Protein AF-A0A5B0NUV5-F1 (afdb_monomer)

Mean predicted aligned error: 9.26 Å

Organism: NCBI:txid56615

Secondary structure (DSSP, 8-state):
---------------------PPEEEEPPGGG-B--HHHHHHHHHHHHTTTT---EEEETTSSS--EE-TTSEEEEE-SSTTEEEEEE-SSS-EEEEEEETTSS-EEEEEE-TTEEEEEE-SEEEEEEEE-TT-

pLDDT: mean 85.32, std 19.52, range [34.78, 98.31]

Solvent-accessible surface area (backbone atoms only — not comparable to full-atom values): 7832 Å² total; per-residue (Å²): 141,84,84,85,80,81,82,79,79,79,80,79,78,79,75,84,77,76,87,63,85,72,54,53,72,46,77,51,59,77,82,65,50,46,56,50,71,66,61,48,55,52,52,52,51,39,52,74,71,47,77,44,65,72,71,46,81,50,40,58,88,42,87,72,40,56,51,77,44,96,77,40,38,36,39,32,66,30,102,44,82,58,19,33,25,40,33,25,77,38,90,54,46,27,30,39,41,37,31,41,72,86,66,61,30,36,36,76,50,79,40,46,50,41,25,28,40,35,36,74,37,42,46,29,41,37,28,58,39,72,38,90,92,109

Nearest PDB structures (foldseek):
  3kgl-assembly1_A  TM=4.192E-01  e=3.619E-02  Brassica napus
  3kgl-assembly2_E  TM=4.415E-01  e=8.556E-02  Brassica napus
  6b4s-assembly1_A  TM=4.045E-01  e=8.046E-02  Bertholletia excelsa
  3kgl-assembly1_B  TM=4.190E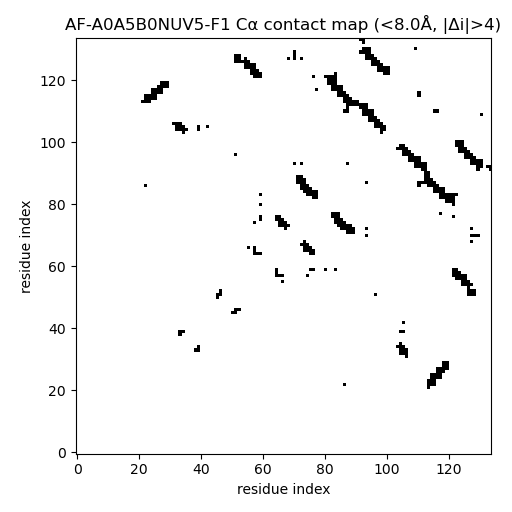-01  e=1.315E-01  Brassica napus
  3kgl-assembly1_C  TM=3.715E-01  e=2.151E-01  Brassica napus

Radius of gyration: 21.73 Å; Cα contacts (8 Å, |Δi|>4): 246; chains: 1; bounding box: 72×29×64 Å

Sequence (134 aa):
MKITGITIAATILIGLNYCKAGFIQMVIPQVEWDGSPKFKAEIEKLINSGSWGDSQEYHFQKNPSTIEFAAGATVSPGPNPKHISITNKGNHNLEYLMRSQDRSKYLTFKLEPNHQDLIPGDAATVWVRFSEDG

Foldseek 3Di:
DDDPDDDDPPPPPPPPDDPPVQQAEAEDDPVQWDLDPVVLVVVVVCVVVCVLPDKDKAACPDVVNKDADPQQWIWHQDPDLQKIKIFRQDQAKKKKKKAAPVSRTIHIDIHHHSHIYIYGGRIIIMTMDTDPVD

Structure (mmCIF, N/CA/C/O backbone):
data_AF-A0A5B0NUV5-F1
#
_entry.id   AF-A0A5B0NUV5-F1
#
loop_
_atom_site.group_PDB
_atom_site.id
_atom_site.type_symbol
_atom_site.label_atom_id
_atom_site.label_alt_id
_atom_site.label_comp_id
_atom_site.label_asym_id
_atom_site.label_entity_id
_atom_site.label_seq_id
_atom_site.pdbx_PDB_ins_code
_atom_site.Cartn_x
_atom_site.Cartn_y
_atom_site.Cartn_z
_atom_site.occupancy
_atom_site.B_iso_or_equiv
_atom_site.auth_seq_id
_atom_site.auth_comp_id
_atom_site.auth_asym_id
_atom_site.auth_atom_id
_atom_site.pdbx_PDB_model_num
ATOM 1 N N . MET A 1 1 ? 55.179 8.909 -50.612 1.00 38.38 1 MET A N 1
ATOM 2 C CA . MET A 1 1 ? 53.794 8.720 -50.125 1.00 38.38 1 MET A CA 1
ATOM 3 C C . MET A 1 1 ? 53.784 7.576 -49.123 1.00 38.38 1 MET A C 1
ATOM 5 O O . MET A 1 1 ? 54.128 6.467 -49.499 1.00 38.38 1 MET A O 1
ATOM 9 N N . LYS A 1 2 ? 53.478 7.850 -47.852 1.00 37.72 2 LYS A N 1
ATOM 10 C CA . LYS A 1 2 ? 53.297 6.840 -46.798 1.00 37.72 2 LYS A CA 1
ATOM 11 C C . LYS A 1 2 ? 51.972 7.149 -46.111 1.00 37.72 2 LYS A C 1
ATOM 13 O O . LYS A 1 2 ? 51.861 8.189 -45.475 1.00 37.72 2 LYS A O 1
ATOM 18 N N . ILE A 1 3 ? 50.983 6.279 -46.281 1.00 44.44 3 ILE A N 1
ATOM 19 C CA . ILE A 1 3 ? 49.747 6.300 -45.500 1.00 44.44 3 ILE A CA 1
ATOM 20 C C . ILE A 1 3 ? 49.759 5.003 -44.704 1.00 44.44 3 ILE A C 1
ATOM 22 O O . ILE A 1 3 ? 49.436 3.940 -45.225 1.00 44.44 3 ILE A O 1
ATOM 26 N N . THR A 1 4 ? 50.212 5.088 -43.459 1.00 43.88 4 THR A N 1
ATOM 27 C CA . THR A 1 4 ? 50.109 3.988 -42.502 1.00 43.88 4 THR A CA 1
ATOM 28 C C . THR A 1 4 ? 48.799 4.197 -41.752 1.00 43.88 4 THR A C 1
ATOM 30 O O . THR A 1 4 ? 48.749 4.927 -40.766 1.00 43.88 4 THR A O 1
ATOM 33 N N . GLY A 1 5 ? 47.711 3.650 -42.293 1.00 39.59 5 GLY A N 1
ATOM 34 C CA . GLY A 1 5 ? 46.403 3.665 -41.644 1.00 39.59 5 GLY A CA 1
ATOM 35 C C . GLY A 1 5 ? 46.405 2.692 -40.471 1.00 39.59 5 GLY A C 1
ATOM 36 O O . GLY A 1 5 ? 46.554 1.489 -40.665 1.00 39.59 5 GLY A O 1
ATOM 37 N N . ILE A 1 6 ? 46.280 3.212 -39.253 1.00 46.66 6 ILE A N 1
ATOM 38 C CA . ILE A 1 6 ? 46.103 2.398 -38.051 1.00 46.66 6 ILE A CA 1
ATOM 39 C C . ILE A 1 6 ? 44.619 2.036 -37.976 1.00 46.66 6 ILE A C 1
ATOM 41 O O . ILE A 1 6 ? 43.781 2.873 -37.647 1.00 46.66 6 ILE A O 1
ATOM 45 N N . THR A 1 7 ? 44.289 0.793 -38.313 1.00 41.09 7 THR A N 1
ATOM 46 C CA . THR A 1 7 ? 42.944 0.234 -38.153 1.00 41.09 7 THR A CA 1
ATOM 47 C C . THR A 1 7 ? 42.741 -0.122 -36.681 1.00 41.09 7 THR A C 1
ATOM 49 O O . THR A 1 7 ? 43.202 -1.165 -36.221 1.00 41.09 7 THR A O 1
ATOM 52 N N . ILE A 1 8 ? 42.080 0.746 -35.914 1.00 47.72 8 ILE A N 1
ATOM 53 C CA . ILE A 1 8 ? 41.630 0.407 -34.559 1.00 47.72 8 ILE A CA 1
ATOM 54 C C . ILE A 1 8 ? 40.354 -0.423 -34.710 1.00 47.72 8 ILE A C 1
ATOM 56 O O . ILE A 1 8 ? 39.284 0.102 -35.010 1.00 47.72 8 ILE A O 1
ATOM 60 N N . ALA A 1 9 ? 40.485 -1.737 -34.546 1.00 41.69 9 ALA A N 1
ATOM 61 C CA . ALA A 1 9 ? 39.351 -2.636 -34.419 1.00 41.69 9 ALA A CA 1
ATOM 62 C C . ALA A 1 9 ? 38.615 -2.313 -33.109 1.00 41.69 9 ALA A C 1
ATOM 64 O O . ALA A 1 9 ? 39.127 -2.570 -32.021 1.00 41.69 9 ALA A O 1
ATOM 65 N N . ALA A 1 10 ? 37.421 -1.729 -33.210 1.00 41.16 10 ALA A N 1
ATOM 66 C CA . ALA A 1 10 ? 36.513 -1.603 -32.082 1.00 41.16 10 ALA A CA 1
ATOM 67 C C . ALA A 1 10 ? 35.940 -2.992 -31.770 1.00 41.16 10 ALA A C 1
ATOM 69 O O . ALA A 1 10 ? 35.054 -3.492 -32.462 1.00 41.16 10 ALA A O 1
ATOM 70 N N . THR A 1 11 ? 36.468 -3.640 -30.737 1.00 42.75 11 THR A N 1
ATOM 71 C CA . THR A 1 11 ? 35.857 -4.821 -30.133 1.00 42.75 11 THR A CA 1
ATOM 72 C C . THR A 1 11 ? 34.571 -4.395 -29.431 1.00 42.75 11 THR A C 1
ATOM 74 O O . THR A 1 11 ? 34.571 -3.980 -28.275 1.00 42.75 11 THR A O 1
ATOM 77 N N . ILE A 1 12 ? 33.451 -4.494 -30.147 1.00 48.09 12 ILE A N 1
ATOM 78 C CA . ILE A 1 12 ? 32.120 -4.463 -29.543 1.00 48.09 12 ILE A CA 1
ATOM 79 C C . ILE A 1 12 ? 31.987 -5.765 -28.751 1.00 48.09 12 ILE A C 1
ATOM 81 O O . ILE A 1 12 ? 31.654 -6.819 -29.291 1.00 48.09 12 ILE A O 1
ATOM 85 N N . LEU A 1 13 ? 32.293 -5.698 -27.457 1.00 40.06 13 LEU A N 1
ATOM 86 C CA . LEU A 1 13 ? 31.844 -6.684 -26.485 1.00 40.06 13 LEU A CA 1
ATOM 87 C C . LEU A 1 13 ? 30.318 -6.583 -26.433 1.00 40.06 13 LEU A C 1
ATOM 89 O O . LEU A 1 13 ? 29.752 -5.774 -25.701 1.00 40.06 13 LEU A O 1
ATOM 93 N N . ILE A 1 14 ? 29.656 -7.393 -27.259 1.00 47.91 14 ILE A N 1
ATOM 94 C CA . ILE A 1 14 ? 28.234 -7.701 -27.132 1.00 47.91 14 ILE A CA 1
ATOM 95 C C . ILE A 1 14 ? 28.099 -8.504 -25.838 1.00 47.91 14 ILE A C 1
ATOM 97 O O . ILE A 1 14 ? 28.119 -9.733 -25.824 1.00 47.91 14 ILE A O 1
ATOM 101 N N . GLY A 1 15 ? 28.017 -7.784 -24.722 1.00 34.78 15 GLY A N 1
ATOM 102 C CA . GLY A 1 15 ? 27.516 -8.307 -23.466 1.00 34.78 15 GLY A CA 1
ATOM 103 C C . GLY A 1 15 ? 26.018 -8.541 -23.602 1.00 34.78 15 GLY A C 1
ATOM 104 O O . GLY A 1 15 ? 25.214 -7.738 -23.146 1.00 34.78 15 GLY A O 1
ATOM 105 N N . LEU A 1 16 ? 25.639 -9.644 -24.247 1.00 53.09 16 LEU A N 1
ATOM 106 C CA . LEU A 1 16 ? 24.374 -10.309 -23.962 1.00 53.09 16 LEU A CA 1
ATOM 107 C C . LEU A 1 16 ? 24.397 -10.658 -22.479 1.00 53.09 16 LEU A C 1
ATOM 109 O O . LEU A 1 16 ? 25.159 -11.544 -22.106 1.00 53.09 16 LEU A O 1
ATOM 113 N N . ASN A 1 17 ? 23.622 -9.951 -21.650 1.00 35.47 17 ASN A N 1
ATOM 114 C CA . ASN A 1 17 ? 23.005 -10.519 -20.451 1.00 35.47 17 ASN A CA 1
ATOM 115 C C . ASN A 1 17 ? 22.069 -9.520 -19.741 1.00 35.47 17 ASN A C 1
ATOM 117 O O . ASN A 1 17 ? 22.505 -8.530 -19.163 1.00 35.47 17 ASN A O 1
ATOM 121 N N . TYR A 1 18 ? 20.779 -9.878 -19.741 1.00 38.16 18 TYR A N 1
ATOM 122 C CA . TYR A 1 18 ? 19.682 -9.368 -18.910 1.00 38.16 18 TYR A CA 1
ATOM 123 C C . TYR A 1 18 ? 19.169 -7.945 -19.179 1.00 38.16 18 TYR A C 1
ATOM 125 O O . TYR A 1 18 ? 19.299 -7.049 -18.348 1.00 38.16 18 TYR A O 1
ATOM 133 N N . CYS A 1 19 ? 18.346 -7.800 -20.222 1.00 40.25 19 CYS A N 1
ATOM 134 C CA . CYS A 1 19 ? 17.117 -7.025 -20.044 1.00 40.25 19 CYS A CA 1
ATOM 135 C C . CYS A 1 19 ? 16.264 -7.753 -18.992 1.00 40.25 19 CYS A C 1
ATOM 137 O O . CYS A 1 19 ? 15.380 -8.536 -19.328 1.00 40.25 19 CYS A O 1
ATOM 139 N N . LYS A 1 20 ? 16.524 -7.528 -17.697 1.00 44.56 20 LYS A N 1
ATOM 140 C CA . LYS A 1 20 ? 15.402 -7.566 -16.754 1.00 44.56 20 LYS A CA 1
ATOM 141 C C . LYS A 1 20 ? 14.424 -6.541 -17.314 1.00 44.56 20 LYS A C 1
ATOM 143 O O . LYS A 1 20 ? 14.850 -5.416 -17.559 1.00 44.56 20 LYS A O 1
ATOM 148 N N . ALA A 1 21 ? 13.184 -6.931 -17.599 1.00 53.62 21 ALA A N 1
ATOM 149 C CA . ALA A 1 21 ? 12.133 -5.954 -17.846 1.00 53.62 21 ALA A CA 1
ATOM 150 C C . ALA A 1 21 ? 12.183 -4.979 -16.661 1.00 53.62 21 ALA A C 1
ATOM 152 O O . ALA A 1 21 ? 11.925 -5.372 -15.523 1.00 53.62 21 ALA A O 1
ATOM 153 N N . GLY A 1 22 ? 12.728 -3.787 -16.897 1.00 65.75 22 GLY A N 1
ATOM 154 C CA . GLY A 1 22 ? 12.924 -2.803 -15.850 1.00 65.75 22 GLY A CA 1
ATOM 155 C C . GLY A 1 22 ? 11.546 -2.286 -15.511 1.00 65.75 22 GLY A C 1
ATOM 156 O O . GLY A 1 22 ? 10.875 -1.764 -16.398 1.00 65.75 22 GLY A O 1
ATOM 157 N N . PHE A 1 23 ? 11.103 -2.476 -14.271 1.00 77.56 23 PHE A N 1
ATOM 158 C CA . PHE A 1 23 ? 9.914 -1.775 -13.816 1.00 77.56 23 PHE A CA 1
ATOM 159 C C . PHE A 1 23 ? 10.166 -0.279 -13.972 1.00 77.56 23 PHE A C 1
ATOM 161 O O . PHE A 1 23 ? 11.256 0.206 -13.647 1.00 77.56 23 PHE A O 1
ATOM 168 N N . ILE A 1 24 ? 9.176 0.452 -14.471 1.00 87.69 24 ILE A N 1
ATOM 169 C CA . ILE A 1 24 ? 9.213 1.905 -14.348 1.00 87.69 24 ILE A CA 1
ATOM 170 C C . ILE A 1 24 ? 9.018 2.194 -12.865 1.00 87.69 24 ILE A C 1
ATOM 172 O O . ILE A 1 24 ? 8.061 1.733 -12.243 1.00 87.69 24 ILE A O 1
ATOM 176 N N . GLN A 1 25 ? 9.990 2.890 -12.292 1.00 91.62 25 GLN A N 1
ATOM 177 C CA . GLN A 1 25 ? 10.061 3.100 -10.860 1.00 91.62 25 GLN A CA 1
ATOM 178 C C . GLN A 1 25 ? 9.667 4.531 -10.507 1.00 91.62 25 GLN A C 1
ATOM 180 O O . GLN A 1 25 ? 10.245 5.479 -11.041 1.00 91.62 25 GLN A O 1
ATOM 185 N N . MET A 1 26 ? 8.745 4.684 -9.559 1.00 93.44 26 MET A N 1
ATOM 186 C CA . MET A 1 26 ? 8.343 5.975 -9.008 1.00 93.44 26 MET A CA 1
ATOM 187 C C . MET A 1 26 ? 8.653 6.035 -7.513 1.00 93.44 26 MET A C 1
ATOM 189 O O . MET A 1 26 ? 8.541 5.043 -6.798 1.00 93.44 26 MET A O 1
ATOM 193 N N . VAL A 1 27 ? 9.064 7.202 -7.017 1.00 94.00 27 VAL A N 1
ATOM 194 C CA . VAL A 1 27 ? 9.196 7.447 -5.574 1.00 94.00 27 VAL A CA 1
ATOM 195 C C . VAL A 1 27 ? 8.013 8.289 -5.135 1.00 94.00 27 VAL A C 1
ATOM 197 O O . VAL A 1 27 ? 7.851 9.413 -5.607 1.00 94.00 27 VAL A O 1
ATOM 200 N N . ILE A 1 28 ? 7.208 7.754 -4.223 1.00 94.69 28 ILE A N 1
ATOM 201 C CA . ILE A 1 28 ? 6.040 8.445 -3.682 1.00 94.69 28 ILE A CA 1
ATOM 202 C C . ILE A 1 28 ? 6.497 9.313 -2.506 1.00 94.69 28 ILE A C 1
ATOM 204 O O . ILE A 1 28 ? 7.050 8.786 -1.540 1.00 94.69 28 ILE A O 1
ATOM 208 N N . PRO A 1 29 ? 6.333 10.644 -2.547 1.00 90.62 29 PRO A N 1
ATOM 209 C CA . PRO A 1 29 ? 6.840 11.491 -1.480 1.00 90.62 29 PRO A CA 1
ATOM 210 C C . PRO A 1 29 ? 5.972 11.395 -0.217 1.00 90.62 29 PRO A C 1
ATOM 212 O O . PRO A 1 29 ? 4.770 11.151 -0.268 1.00 90.62 29 PRO A O 1
ATOM 215 N N . GLN A 1 30 ? 6.574 11.665 0.947 1.00 90.12 30 GLN A N 1
ATOM 216 C CA . GLN A 1 30 ? 5.890 11.605 2.251 1.00 90.12 30 GLN A CA 1
ATOM 217 C C . GLN A 1 30 ? 4.656 12.524 2.342 1.00 90.12 30 GLN A C 1
ATOM 219 O O . GLN A 1 30 ? 3.776 12.284 3.165 1.00 90.12 30 GLN A O 1
ATOM 224 N N . VAL A 1 31 ? 4.605 13.585 1.528 1.00 90.31 31 VAL A N 1
ATOM 225 C CA . VAL A 1 31 ? 3.503 14.559 1.495 1.00 90.31 31 VAL A CA 1
ATOM 226 C C . VAL A 1 31 ? 2.195 13.970 0.954 1.00 90.31 31 VAL A C 1
ATOM 228 O O . VAL A 1 31 ? 1.137 14.481 1.299 1.00 90.31 31 VAL A O 1
ATOM 231 N N . GLU A 1 32 ? 2.254 12.872 0.196 1.00 94.88 32 GLU A N 1
ATOM 232 C CA . GLU A 1 32 ? 1.061 12.185 -0.325 1.00 94.88 32 GLU A CA 1
ATOM 233 C C . GLU A 1 32 ? 0.284 11.426 0.761 1.00 94.88 32 GLU A C 1
ATOM 235 O O . GLU A 1 32 ? -0.861 11.030 0.559 1.00 94.88 32 GLU A O 1
ATOM 240 N N . TRP A 1 33 ? 0.892 11.206 1.931 1.00 96.56 33 TRP A N 1
ATOM 241 C CA . TRP A 1 33 ? 0.196 10.614 3.066 1.00 96.56 33 TRP A CA 1
ATOM 242 C C . TRP A 1 33 ? -0.751 11.628 3.707 1.00 96.56 33 TRP A C 1
ATOM 244 O O . TRP A 1 33 ? -0.308 12.571 4.373 1.00 96.56 33 TRP A O 1
ATOM 254 N N . ASP A 1 34 ? -2.053 11.369 3.615 1.00 97.44 34 ASP A N 1
ATOM 255 C CA . ASP A 1 34 ? -3.088 12.239 4.163 1.00 97.44 34 ASP A CA 1
ATOM 256 C C . ASP A 1 34 ? -3.660 11.670 5.475 1.00 97.44 34 ASP A C 1
ATOM 258 O O . ASP A 1 34 ? -4.085 10.516 5.586 1.00 97.44 34 ASP A O 1
ATOM 262 N N . GLY A 1 35 ? -3.623 12.505 6.514 1.00 96.12 35 GLY A N 1
ATOM 263 C CA . GLY A 1 35 ? -4.165 12.223 7.841 1.00 96.12 35 GLY A CA 1
ATOM 264 C C . GLY A 1 35 ? -5.365 13.093 8.220 1.00 96.12 35 GLY A C 1
ATOM 265 O O . GLY A 1 35 ? -5.779 13.067 9.384 1.00 96.12 35 GLY A O 1
ATOM 266 N N . SER A 1 36 ? -5.888 13.888 7.286 1.00 97.75 36 SER A N 1
ATOM 267 C CA . SER A 1 36 ? -6.986 14.819 7.507 1.00 97.75 36 SER A CA 1
ATOM 268 C C . SER A 1 36 ? -8.260 14.072 7.925 1.00 97.75 36 SER A C 1
ATOM 270 O O . SER A 1 36 ? -8.547 12.990 7.405 1.00 97.75 36 SER A O 1
ATOM 272 N N . PRO A 1 37 ? -9.065 14.617 8.861 1.00 97.25 37 PRO A N 1
ATOM 273 C CA . PRO A 1 37 ? -10.268 13.931 9.336 1.00 97.25 37 PRO A CA 1
ATOM 274 C C . PRO A 1 37 ? -11.253 13.583 8.217 1.00 97.25 37 PRO A C 1
ATOM 276 O O . PRO A 1 37 ? -11.872 12.524 8.251 1.00 97.25 37 PRO A O 1
ATOM 279 N N . LYS A 1 38 ? -11.371 14.462 7.213 1.00 97.19 38 LYS A N 1
ATOM 280 C CA . LYS A 1 38 ? -12.255 14.256 6.064 1.00 97.19 38 LYS A CA 1
ATOM 281 C C . LYS A 1 38 ? -11.804 13.057 5.228 1.00 97.19 38 LYS A C 1
ATOM 283 O O . LYS A 1 38 ? -12.599 12.148 5.018 1.00 97.19 38 LYS A O 1
ATOM 288 N N . PHE A 1 39 ? -10.535 13.030 4.817 1.00 95.94 39 PHE A N 1
ATOM 289 C CA . PHE A 1 39 ? -10.004 11.941 3.998 1.00 95.94 39 PHE A CA 1
ATOM 290 C C . PHE A 1 39 ? -10.055 10.600 4.734 1.00 95.94 39 PHE A C 1
ATOM 292 O O . PHE A 1 39 ? -10.499 9.598 4.182 1.00 95.94 39 PHE A O 1
ATOM 299 N N . LYS A 1 40 ? -9.702 10.589 6.026 1.00 96.88 40 LYS A N 1
ATOM 300 C CA . LYS A 1 40 ? -9.832 9.393 6.870 1.00 96.88 40 LYS A CA 1
ATOM 301 C C . LYS A 1 40 ? -11.251 8.840 6.884 1.00 96.88 40 LYS A C 1
ATOM 303 O O . LYS A 1 40 ? -11.430 7.649 6.659 1.00 96.88 40 LYS A O 1
ATOM 308 N N . ALA A 1 41 ? -12.246 9.694 7.126 1.00 96.94 41 ALA A N 1
ATOM 309 C CA . ALA A 1 41 ? -13.641 9.271 7.175 1.00 96.94 41 ALA A CA 1
ATOM 310 C C . ALA A 1 41 ? -14.116 8.696 5.828 1.00 96.94 41 ALA A C 1
ATOM 312 O O . ALA A 1 41 ? -14.862 7.717 5.801 1.00 96.94 41 ALA A O 1
ATOM 313 N N . GLU A 1 42 ? -13.667 9.276 4.712 1.00 96.94 42 GLU A N 1
ATOM 314 C CA . GLU A 1 42 ? -13.960 8.779 3.365 1.00 96.94 42 GLU A CA 1
ATOM 315 C C . GLU A 1 42 ? -13.339 7.394 3.123 1.00 96.94 42 GLU A C 1
ATOM 317 O O . GLU A 1 42 ? -14.048 6.465 2.731 1.00 96.94 42 GLU A O 1
ATOM 322 N N . ILE A 1 43 ? -12.051 7.217 3.430 1.00 97.00 43 ILE A N 1
ATOM 323 C CA . ILE A 1 43 ? -11.347 5.938 3.264 1.00 97.00 43 ILE A CA 1
ATOM 324 C C . ILE A 1 43 ? -11.907 4.851 4.188 1.00 97.00 43 ILE A C 1
ATOM 326 O O . ILE A 1 43 ? -12.132 3.723 3.750 1.00 97.00 43 ILE A O 1
ATOM 330 N N . GLU A 1 44 ? -12.192 5.171 5.449 1.00 96.19 44 GLU A N 1
ATOM 331 C CA . GLU A 1 44 ? -12.780 4.218 6.394 1.00 96.19 44 GLU A CA 1
ATOM 332 C C . GLU A 1 44 ? -14.170 3.767 5.953 1.00 96.19 44 GLU A C 1
ATOM 334 O O . GLU A 1 44 ? -14.495 2.586 6.061 1.00 96.19 44 GLU A O 1
ATOM 339 N N . LYS A 1 45 ? -14.978 4.671 5.384 1.00 97.25 45 LYS A N 1
ATOM 340 C CA . LYS A 1 45 ? -16.261 4.300 4.782 1.00 97.25 45 LYS A CA 1
ATOM 341 C C . LYS A 1 45 ? -16.073 3.300 3.635 1.00 97.25 45 LYS A C 1
ATOM 343 O O . LYS A 1 45 ? -16.825 2.331 3.586 1.00 97.25 45 LYS A O 1
ATOM 348 N N . LEU A 1 46 ? -15.082 3.505 2.760 1.00 96.12 46 LEU A N 1
ATOM 349 C CA . LEU A 1 46 ? -14.779 2.599 1.640 1.00 96.12 46 LEU A CA 1
ATOM 350 C C . LEU A 1 46 ? -14.244 1.235 2.101 1.00 96.12 46 LEU A C 1
ATOM 352 O O . LEU A 1 46 ? -14.572 0.206 1.510 1.00 96.12 46 LEU A O 1
ATOM 356 N N . ILE A 1 47 ? -13.429 1.204 3.157 1.00 95.81 47 ILE A N 1
ATOM 357 C CA . ILE A 1 47 ? -12.988 -0.054 3.775 1.00 95.81 47 ILE A CA 1
ATOM 358 C C . ILE A 1 47 ? -14.199 -0.789 4.368 1.00 95.81 47 ILE A C 1
ATOM 360 O O . ILE A 1 47 ? -14.389 -1.972 4.101 1.00 95.81 47 ILE A O 1
ATOM 364 N N . ASN A 1 48 ? -15.048 -0.089 5.125 1.00 96.00 48 ASN A N 1
ATOM 365 C CA . ASN A 1 48 ? -16.202 -0.684 5.807 1.00 96.00 48 ASN A CA 1
ATOM 366 C C . ASN A 1 48 ? -17.303 -1.151 4.844 1.00 96.00 48 ASN A C 1
ATOM 368 O O . ASN A 1 48 ? -18.052 -2.064 5.181 1.00 96.00 48 ASN A O 1
ATOM 372 N N . SER A 1 49 ? -17.406 -0.560 3.649 1.00 96.31 49 SER A N 1
ATOM 373 C CA . SER A 1 49 ? -18.286 -1.060 2.585 1.00 96.31 49 SER A CA 1
ATOM 374 C C . SER A 1 49 ? -17.722 -2.278 1.849 1.00 96.31 49 SER A C 1
ATOM 376 O O . SER A 1 49 ? -18.412 -2.831 0.997 1.00 96.31 49 SER A O 1
ATOM 378 N N . GLY A 1 50 ? -16.484 -2.691 2.141 1.00 94.25 50 GLY A N 1
ATOM 379 C CA . GLY A 1 50 ? -15.804 -3.796 1.463 1.00 94.25 50 GLY A CA 1
ATOM 380 C C . GLY A 1 50 ? -15.233 -3.432 0.090 1.00 94.25 50 GLY A C 1
ATOM 381 O O . GLY A 1 50 ? -14.760 -4.312 -0.624 1.00 94.25 50 GLY A O 1
ATOM 382 N N . SER A 1 51 ? -15.224 -2.149 -0.291 1.00 93.62 51 SER A N 1
ATOM 383 C CA . SER A 1 51 ? -14.815 -1.696 -1.633 1.00 93.62 51 SER A CA 1
ATOM 384 C C . SER A 1 51 ? -13.325 -1.903 -1.938 1.00 93.62 51 SER A C 1
ATOM 386 O O . SER A 1 51 ? -12.919 -1.832 -3.098 1.00 93.62 51 SER A O 1
ATOM 388 N N . TRP A 1 52 ? -12.514 -2.156 -0.909 1.00 94.38 52 TRP A N 1
ATOM 389 C CA . TRP A 1 52 ? -11.082 -2.453 -1.017 1.00 94.38 52 TRP A CA 1
ATOM 390 C C . TRP A 1 52 ? -10.734 -3.933 -0.813 1.00 94.38 52 TRP A C 1
ATOM 392 O O . TRP A 1 52 ? -9.569 -4.298 -0.956 1.00 94.38 52 TRP A O 1
ATOM 402 N N . GLY A 1 53 ? -11.715 -4.784 -0.497 1.00 92.75 53 GLY A N 1
ATOM 403 C CA . GLY A 1 53 ? -11.479 -6.196 -0.196 1.00 92.75 53 GLY A CA 1
ATOM 404 C C . GLY A 1 53 ? -10.589 -6.417 1.033 1.00 92.75 53 GLY A C 1
ATOM 405 O O . GLY A 1 53 ? -10.592 -5.624 1.981 1.00 92.75 53 GLY A O 1
ATOM 406 N N . ASP A 1 54 ? -9.832 -7.513 1.008 1.00 94.88 54 ASP A N 1
ATOM 407 C CA . ASP A 1 54 ? -8.996 -7.939 2.127 1.00 94.88 54 ASP A CA 1
ATOM 408 C C . ASP A 1 54 ? -7.664 -7.186 2.195 1.00 94.88 54 ASP A C 1
ATOM 410 O O . ASP A 1 54 ? -6.990 -6.926 1.195 1.00 94.88 54 ASP A O 1
ATOM 414 N N . SER A 1 55 ? -7.259 -6.880 3.425 1.00 96.94 55 SER A N 1
ATOM 415 C CA . SER A 1 55 ? -5.993 -6.218 3.724 1.00 96.94 55 SER A CA 1
ATOM 416 C C . SER A 1 55 ? -4.907 -7.219 4.099 1.00 96.94 55 SER A C 1
ATOM 418 O O . SER A 1 55 ? -5.199 -8.243 4.718 1.00 96.94 55 SER A O 1
ATOM 420 N N . GLN A 1 56 ? -3.648 -6.861 3.874 1.00 97.62 56 GLN A N 1
ATOM 421 C CA . GLN A 1 56 ? -2.499 -7.573 4.428 1.00 97.62 56 GLN A CA 1
ATOM 422 C C . GLN A 1 56 ? -1.572 -6.615 5.178 1.00 97.62 56 GLN A C 1
ATOM 424 O O . GLN A 1 56 ? -1.360 -5.475 4.769 1.00 97.62 56 GLN A O 1
ATOM 429 N N . GLU A 1 57 ? -0.998 -7.081 6.286 1.00 96.62 57 GLU A N 1
ATOM 430 C CA . GLU A 1 57 ? 0.002 -6.325 7.039 1.00 96.62 57 GLU A CA 1
ATOM 431 C C . GLU A 1 57 ? 1.412 -6.668 6.554 1.00 96.62 57 GLU A C 1
ATOM 433 O O . GLU A 1 57 ? 1.869 -7.814 6.663 1.00 96.62 57 GLU A O 1
ATOM 438 N N . TYR A 1 58 ? 2.099 -5.647 6.049 1.00 96.38 58 TYR A N 1
ATOM 439 C CA . TYR A 1 58 ? 3.505 -5.684 5.683 1.00 96.38 58 TYR A CA 1
ATOM 440 C C . TYR A 1 58 ? 4.365 -5.117 6.816 1.00 96.38 58 TYR A C 1
ATOM 442 O O . TYR A 1 58 ? 4.045 -4.074 7.387 1.00 96.38 58 TYR A O 1
ATOM 450 N N . HIS A 1 59 ? 5.496 -5.770 7.083 1.00 94.44 59 HIS A N 1
ATOM 451 C CA . HIS A 1 59 ? 6.547 -5.269 7.965 1.00 94.44 59 HIS A CA 1
ATOM 452 C C . HIS A 1 59 ? 7.903 -5.793 7.478 1.00 94.44 59 HIS A C 1
ATOM 454 O O . HIS A 1 59 ? 8.048 -6.996 7.261 1.00 94.44 59 HIS A O 1
ATOM 460 N N . PHE A 1 60 ? 8.912 -4.929 7.346 1.00 89.69 60 PHE A N 1
ATOM 461 C CA . PHE A 1 60 ? 10.189 -5.287 6.710 1.00 89.69 60 PHE A CA 1
ATOM 462 C C . PHE A 1 60 ? 10.942 -6.432 7.412 1.00 89.69 60 PHE A C 1
ATOM 464 O O . PHE A 1 60 ? 11.664 -7.189 6.769 1.00 89.69 60 PHE A O 1
ATOM 471 N N . GLN A 1 61 ? 10.775 -6.556 8.734 1.00 89.56 61 GLN A N 1
ATOM 472 C CA . GLN A 1 61 ? 11.384 -7.615 9.558 1.00 89.56 61 GLN A CA 1
ATOM 473 C C . GLN A 1 61 ? 10.599 -8.934 9.562 1.00 89.56 61 GLN A C 1
ATOM 475 O O . GLN A 1 61 ? 11.066 -9.916 10.138 1.00 89.56 61 GLN A O 1
ATOM 480 N N . LYS A 1 62 ? 9.392 -8.970 8.984 1.00 88.62 62 LYS A N 1
ATOM 481 C CA . LYS A 1 62 ? 8.583 -10.191 8.947 1.00 88.62 62 LYS A CA 1
ATOM 482 C C . LYS A 1 62 ? 9.201 -11.185 7.963 1.00 88.62 62 LYS A C 1
ATOM 484 O O . LYS A 1 62 ? 9.829 -10.785 6.990 1.00 88.62 62 LYS A O 1
ATOM 489 N N . ASN A 1 63 ? 9.022 -12.480 8.217 1.00 82.94 63 ASN A N 1
ATOM 490 C CA . ASN A 1 63 ? 9.423 -13.550 7.306 1.00 82.94 63 ASN A CA 1
ATOM 491 C C . ASN A 1 63 ? 8.177 -14.360 6.878 1.00 82.94 63 ASN A C 1
ATOM 493 O O . ASN A 1 63 ? 7.504 -14.891 7.765 1.00 82.94 63 ASN A O 1
ATOM 497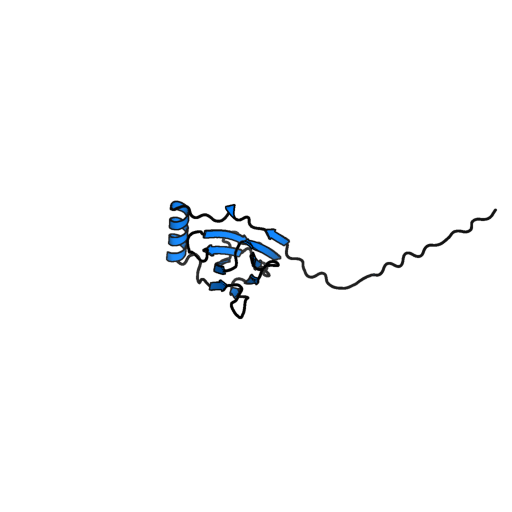 N N . PRO A 1 64 ? 7.843 -14.460 5.577 1.00 83.31 64 PRO A N 1
ATOM 498 C CA . PRO A 1 64 ? 8.492 -13.773 4.461 1.00 83.31 64 PRO A CA 1
ATOM 499 C C . PRO A 1 64 ? 8.336 -12.252 4.577 1.00 83.31 64 PRO A C 1
ATOM 501 O O . PRO A 1 64 ? 7.314 -11.752 5.044 1.00 83.31 64 PRO A O 1
ATOM 504 N N . SER A 1 65 ? 9.360 -11.518 4.140 1.00 87.06 65 SER A N 1
ATOM 505 C CA . SER A 1 65 ? 9.332 -10.048 4.085 1.00 87.06 65 SER A CA 1
ATOM 506 C C . SER A 1 65 ? 8.590 -9.539 2.856 1.00 87.06 65 SER A C 1
ATOM 508 O O . SER A 1 65 ? 8.592 -8.351 2.580 1.00 87.06 65 SER A O 1
ATOM 510 N N . THR A 1 66 ? 7.989 -10.438 2.083 1.00 94.31 66 THR A N 1
ATOM 511 C CA . THR A 1 66 ? 7.243 -10.139 0.868 1.00 94.31 66 THR A CA 1
ATOM 512 C C . THR A 1 66 ? 5.828 -10.668 1.027 1.00 94.31 66 THR A C 1
ATOM 514 O O . THR A 1 66 ? 5.642 -11.787 1.505 1.00 94.31 66 THR A O 1
ATOM 517 N N . ILE A 1 67 ? 4.847 -9.867 0.625 1.00 96.00 67 ILE A N 1
ATOM 518 C CA . ILE A 1 67 ? 3.445 -10.272 0.527 1.00 96.00 67 ILE A CA 1
ATOM 519 C C . ILE A 1 67 ? 2.996 -10.175 -0.928 1.00 96.00 67 ILE A C 1
ATOM 521 O O . ILE A 1 67 ? 3.408 -9.279 -1.669 1.00 96.00 67 ILE A O 1
ATOM 525 N N . GLU A 1 68 ? 2.149 -11.108 -1.334 1.00 95.94 68 GLU A N 1
ATOM 526 C CA . GLU A 1 68 ? 1.588 -11.174 -2.678 1.00 95.94 68 GLU A CA 1
ATOM 527 C C . GLU A 1 68 ? 0.075 -10.998 -2.593 1.00 95.94 68 GLU A C 1
ATOM 529 O O . GLU A 1 68 ? -0.587 -11.541 -1.705 1.00 95.94 68 GLU A O 1
ATOM 534 N N . PHE A 1 69 ? -0.473 -10.208 -3.507 1.00 95.06 69 PHE A N 1
ATOM 535 C CA . PHE A 1 69 ? -1.905 -9.992 -3.641 1.00 95.06 69 PHE A CA 1
ATOM 536 C C . PHE A 1 69 ? -2.427 -10.778 -4.837 1.00 95.06 69 PHE A C 1
ATOM 538 O O . PHE A 1 69 ? -1.797 -10.799 -5.893 1.00 95.06 69 PHE A O 1
ATOM 545 N N . ALA A 1 70 ? -3.622 -11.358 -4.703 1.00 92.06 70 ALA A N 1
ATOM 546 C CA . ALA A 1 70 ? -4.276 -12.099 -5.785 1.00 92.06 70 ALA A CA 1
ATOM 547 C C . ALA A 1 70 ? -4.490 -11.248 -7.053 1.00 92.06 70 ALA A C 1
ATOM 549 O O . ALA A 1 70 ? -4.502 -11.782 -8.157 1.00 92.06 70 ALA A O 1
ATOM 550 N N . ALA A 1 71 ? -4.594 -9.923 -6.902 1.00 91.00 71 ALA A N 1
ATOM 551 C CA . ALA A 1 71 ? -4.664 -8.969 -8.009 1.00 91.00 71 ALA A CA 1
ATOM 552 C C . ALA A 1 71 ? -3.356 -8.855 -8.829 1.00 91.00 71 ALA A C 1
ATOM 554 O O . ALA A 1 71 ? -3.347 -8.202 -9.867 1.00 91.00 71 ALA A O 1
ATOM 555 N N . GLY A 1 72 ? -2.253 -9.475 -8.390 1.00 91.62 72 GLY A N 1
ATOM 556 C CA . GLY A 1 72 ? -0.973 -9.497 -9.109 1.00 91.62 72 GLY A CA 1
ATOM 557 C C . GLY A 1 72 ? 0.066 -8.481 -8.625 1.00 91.62 72 GLY A C 1
ATOM 558 O O . GLY A 1 72 ? 1.146 -8.387 -9.213 1.00 91.62 72 GLY A O 1
ATOM 559 N N . ALA A 1 73 ? -0.226 -7.740 -7.550 1.00 95.81 73 ALA A N 1
ATOM 560 C CA . ALA A 1 73 ? 0.758 -6.880 -6.900 1.00 95.81 73 ALA A CA 1
ATOM 561 C C . ALA A 1 73 ? 1.603 -7.645 -5.876 1.00 95.81 73 ALA A C 1
ATOM 563 O O . ALA A 1 73 ? 1.124 -8.535 -5.171 1.00 95.81 73 ALA A O 1
ATOM 564 N N . THR A 1 74 ? 2.855 -7.231 -5.735 1.00 97.12 74 THR A N 1
ATOM 565 C CA . THR A 1 74 ? 3.767 -7.698 -4.690 1.00 97.12 74 THR A CA 1
ATOM 566 C C . THR A 1 74 ? 4.196 -6.513 -3.837 1.00 97.12 74 THR A C 1
ATOM 568 O O . THR A 1 74 ? 4.553 -5.476 -4.389 1.00 97.12 74 THR A O 1
ATOM 571 N N . VAL A 1 75 ? 4.215 -6.668 -2.513 1.00 97.44 75 VAL A N 1
ATOM 572 C CA . VAL A 1 75 ? 4.829 -5.697 -1.596 1.00 97.44 75 VAL A CA 1
ATOM 573 C C . VAL A 1 75 ? 6.059 -6.329 -0.961 1.00 97.44 75 VAL A C 1
ATOM 575 O O . VAL A 1 75 ? 5.972 -7.417 -0.396 1.00 97.44 75 VAL A O 1
ATOM 578 N N . SER A 1 76 ? 7.204 -5.664 -1.055 1.00 96.06 76 SER A N 1
ATOM 579 C CA . SER A 1 76 ? 8.505 -6.173 -0.615 1.00 96.06 76 SER A CA 1
ATOM 580 C C . SER A 1 76 ? 9.358 -5.060 0.004 1.00 96.06 76 SER A C 1
ATOM 582 O O . SER A 1 76 ? 9.008 -3.880 -0.104 1.00 96.06 76 SER A O 1
ATOM 584 N N . PRO A 1 77 ? 10.521 -5.385 0.598 1.00 94.75 77 PRO A N 1
ATOM 585 C CA . PRO A 1 77 ? 11.472 -4.365 1.009 1.00 94.75 77 PRO A CA 1
ATOM 586 C C . PRO A 1 77 ? 11.920 -3.540 -0.196 1.00 94.75 77 PRO A C 1
ATOM 588 O O . PRO A 1 77 ? 12.187 -4.082 -1.273 1.00 94.75 77 PRO A O 1
ATOM 591 N N . GLY A 1 78 ? 11.983 -2.223 -0.020 1.00 90.44 78 GLY A N 1
ATOM 592 C CA . GLY A 1 78 ? 12.607 -1.325 -0.979 1.00 90.44 78 GLY A CA 1
ATOM 593 C C . GLY A 1 78 ? 14.139 -1.428 -0.952 1.00 90.44 78 GLY A C 1
ATOM 594 O O . GLY A 1 78 ? 14.717 -2.136 -0.125 1.00 90.44 78 GLY A O 1
ATOM 595 N N . PRO A 1 79 ? 14.835 -0.680 -1.827 1.00 86.69 79 PRO A N 1
ATOM 596 C CA . PRO A 1 79 ? 16.302 -0.666 -1.872 1.00 86.69 79 PRO A CA 1
ATOM 597 C C . PRO A 1 79 ? 16.947 -0.084 -0.602 1.00 86.69 79 PRO A C 1
ATOM 599 O O . PRO A 1 79 ? 18.134 -0.280 -0.359 1.00 86.69 79 PRO A O 1
ATOM 602 N N . ASN A 1 80 ? 16.172 0.634 0.213 1.00 85.12 80 ASN A N 1
ATOM 603 C CA . ASN A 1 80 ? 16.556 1.124 1.530 1.00 85.12 80 ASN A CA 1
ATOM 604 C C . ASN A 1 80 ? 15.554 0.557 2.555 1.00 85.12 80 ASN A C 1
ATOM 606 O O . ASN A 1 80 ? 14.360 0.578 2.258 1.00 85.12 80 ASN A O 1
ATOM 610 N N . PRO A 1 81 ? 15.994 0.122 3.755 1.00 78.94 81 PRO A N 1
ATOM 611 C CA . PRO A 1 81 ? 15.111 -0.366 4.821 1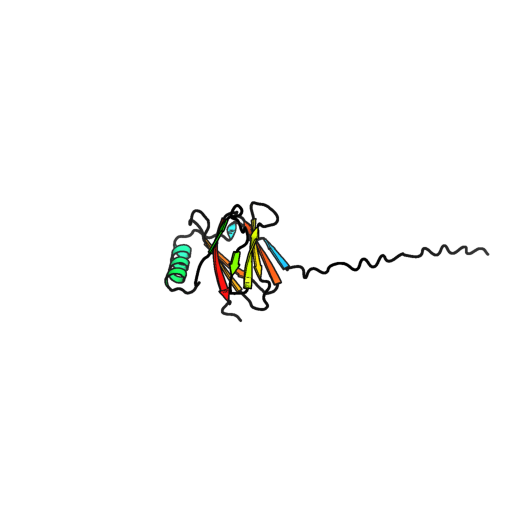.00 78.94 81 PRO A CA 1
ATOM 612 C C . PRO A 1 81 ? 13.951 0.565 5.209 1.00 78.94 81 PRO A C 1
ATOM 614 O O . PRO A 1 81 ? 12.996 0.111 5.823 1.00 78.94 81 PRO A O 1
ATOM 617 N N . LYS A 1 82 ? 14.025 1.857 4.862 1.00 89.00 82 LYS A N 1
ATOM 618 C CA . LYS A 1 82 ? 12.971 2.860 5.084 1.00 89.00 82 LYS A CA 1
ATOM 619 C C . LYS A 1 82 ? 12.014 3.042 3.903 1.00 89.00 82 LYS A C 1
ATOM 621 O O . LYS A 1 82 ? 11.324 4.060 3.849 1.00 89.00 82 LYS A O 1
ATOM 626 N N . HIS A 1 83 ? 12.028 2.131 2.937 1.00 94.56 83 HIS A N 1
ATOM 627 C CA . HIS A 1 83 ? 11.067 2.121 1.845 1.00 94.56 83 HIS A CA 1
ATOM 628 C C . HIS A 1 83 ? 10.382 0.766 1.732 1.00 94.56 83 HIS A C 1
ATOM 630 O O . HIS A 1 83 ? 11.004 -0.294 1.833 1.00 94.56 83 HIS A O 1
ATOM 636 N N . ILE A 1 84 ? 9.099 0.838 1.420 1.00 96.56 84 ILE A N 1
ATOM 637 C CA . ILE A 1 84 ? 8.259 -0.257 0.976 1.00 96.56 84 ILE A CA 1
ATOM 638 C C . ILE A 1 84 ? 8.216 -0.181 -0.546 1.00 96.56 84 ILE A C 1
ATOM 640 O O . ILE A 1 84 ? 7.986 0.884 -1.111 1.00 96.56 84 ILE A O 1
ATOM 644 N N . SER A 1 85 ? 8.455 -1.301 -1.213 1.00 97.00 85 SER A N 1
ATOM 645 C CA . SER A 1 85 ? 8.258 -1.429 -2.650 1.00 97.00 85 SER A CA 1
ATOM 646 C C . SER A 1 85 ? 6.911 -2.083 -2.905 1.00 97.00 85 SER A C 1
ATOM 648 O O . SER A 1 85 ? 6.700 -3.188 -2.415 1.00 97.00 85 SER A O 1
ATOM 650 N N . ILE A 1 86 ? 6.041 -1.463 -3.699 1.00 97.69 86 ILE A N 1
ATOM 651 C CA . ILE A 1 86 ? 4.865 -2.127 -4.271 1.00 97.69 86 ILE A CA 1
ATOM 652 C C . ILE A 1 86 ? 5.042 -2.242 -5.781 1.00 97.69 86 ILE A C 1
ATOM 654 O O . ILE A 1 86 ? 5.392 -1.281 -6.454 1.00 97.69 86 ILE A O 1
ATOM 658 N N . THR A 1 87 ? 4.882 -3.443 -6.320 1.00 97.06 87 THR A N 1
ATOM 659 C CA . THR A 1 87 ? 5.194 -3.750 -7.719 1.00 97.06 87 THR A CA 1
ATOM 660 C C . THR A 1 87 ? 4.004 -4.407 -8.382 1.00 97.06 87 THR A C 1
ATOM 662 O O . THR A 1 87 ? 3.513 -5.417 -7.883 1.00 97.06 87 THR A O 1
ATOM 665 N N . ASN A 1 88 ? 3.589 -3.886 -9.532 1.00 96.25 88 ASN A N 1
ATOM 666 C CA . ASN A 1 88 ? 2.617 -4.532 -10.400 1.00 96.25 88 ASN A CA 1
ATOM 667 C C . ASN A 1 88 ? 3.356 -5.243 -11.534 1.00 96.25 88 ASN A C 1
ATOM 669 O O . ASN A 1 88 ? 3.884 -4.618 -12.452 1.00 96.25 88 ASN A O 1
ATOM 673 N N . LYS A 1 89 ? 3.405 -6.574 -11.455 1.00 89.00 89 LYS A N 1
ATOM 674 C CA . LYS A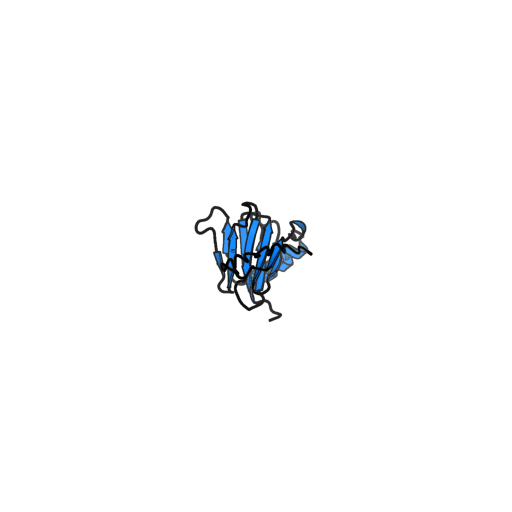 1 89 ? 3.979 -7.427 -12.510 1.00 89.00 89 LYS A CA 1
ATOM 675 C C . LYS A 1 89 ? 2.931 -7.892 -13.519 1.00 89.00 89 LYS A C 1
ATOM 677 O O . LYS A 1 89 ? 3.267 -8.611 -14.457 1.00 89.00 89 LYS A O 1
ATOM 682 N N . GLY A 1 90 ? 1.669 -7.552 -13.277 1.00 89.06 90 GLY A N 1
ATOM 683 C CA . GLY A 1 90 ? 0.553 -7.889 -14.137 1.00 89.06 90 GLY A CA 1
ATOM 684 C C . GLY A 1 90 ? 0.446 -6.961 -15.342 1.00 89.06 90 GLY A C 1
ATOM 685 O O . GLY A 1 90 ? 1.242 -6.048 -15.552 1.00 89.06 90 GLY A O 1
ATOM 686 N N . ASN A 1 91 ? -0.584 -7.216 -16.138 1.00 90.50 91 ASN A N 1
ATOM 687 C CA . ASN A 1 91 ? -0.946 -6.480 -17.348 1.00 90.50 91 ASN A CA 1
ATOM 688 C C . ASN A 1 91 ? -2.218 -5.628 -17.174 1.00 90.50 91 ASN A C 1
ATOM 690 O O . ASN A 1 91 ? -2.738 -5.114 -18.160 1.00 90.50 91 ASN A O 1
ATOM 694 N N . HIS A 1 92 ? -2.711 -5.481 -15.943 1.00 93.12 92 HIS A N 1
ATOM 695 C CA . HIS A 1 92 ? -3.888 -4.679 -15.608 1.00 93.12 92 HIS A CA 1
ATOM 696 C C . HIS A 1 92 ? -3.501 -3.493 -14.726 1.00 93.12 92 HIS A C 1
ATOM 698 O O . HIS A 1 92 ? -2.568 -3.594 -13.928 1.00 93.12 92 HIS A O 1
ATOM 704 N N . ASN A 1 93 ? -4.238 -2.389 -14.843 1.00 95.69 93 ASN A N 1
ATOM 705 C CA . ASN A 1 93 ? -4.121 -1.275 -13.909 1.00 95.69 93 ASN A CA 1
ATOM 706 C C . ASN A 1 93 ? -4.628 -1.708 -12.535 1.00 95.69 93 ASN A C 1
ATOM 708 O O . ASN A 1 93 ? -5.734 -2.240 -12.402 1.00 95.69 93 ASN A O 1
ATOM 712 N N . LEU A 1 94 ? -3.817 -1.461 -11.514 1.00 96.81 94 LEU A N 1
ATOM 713 C CA . LEU A 1 94 ? -4.176 -1.711 -10.128 1.00 96.81 94 LEU A CA 1
ATOM 714 C C . LEU A 1 94 ? -4.330 -0.391 -9.382 1.00 96.81 94 LEU A C 1
ATOM 716 O O . LEU A 1 94 ? -3.814 0.649 -9.786 1.00 96.81 94 LEU A O 1
ATOM 720 N N . GLU A 1 95 ? -5.014 -0.460 -8.256 1.00 97.25 95 GLU A N 1
ATOM 721 C CA . GLU A 1 95 ? -5.012 0.576 -7.237 1.00 97.25 95 GLU A CA 1
ATOM 722 C C . GLU A 1 95 ? -4.614 -0.048 -5.915 1.00 97.25 95 GLU A C 1
ATOM 724 O O . GLU A 1 95 ? -5.016 -1.172 -5.595 1.00 97.25 95 GLU A O 1
ATOM 729 N N . TYR A 1 96 ? -3.854 0.701 -5.128 1.00 97.62 96 TYR A N 1
ATOM 730 C CA . TYR A 1 96 ? -3.538 0.310 -3.770 1.00 97.62 96 TYR A CA 1
ATOM 731 C C . TYR A 1 96 ? -3.913 1.402 -2.779 1.00 97.62 96 TYR A C 1
ATOM 733 O O . TYR A 1 96 ? -3.852 2.599 -3.065 1.00 97.62 96 TYR A O 1
ATOM 741 N N . LEU A 1 97 ? -4.272 0.949 -1.585 1.00 98.00 97 LEU A N 1
ATOM 742 C CA . LEU A 1 97 ? -4.467 1.765 -0.402 1.00 98.00 97 LEU A CA 1
ATOM 743 C C . LEU A 1 97 ? -3.472 1.290 0.652 1.00 98.00 97 LEU A C 1
ATOM 745 O O . LEU A 1 97 ? -3.345 0.092 0.903 1.00 98.00 97 LEU A O 1
ATOM 749 N N . MET A 1 98 ? -2.784 2.223 1.296 1.00 98.31 98 MET A N 1
ATOM 750 C CA . MET A 1 98 ? -1.936 1.948 2.447 1.00 98.31 98 MET A CA 1
ATOM 751 C C . MET A 1 98 ? -2.435 2.730 3.648 1.00 98.31 98 MET A C 1
ATOM 753 O O . MET A 1 98 ? -2.827 3.889 3.535 1.00 98.31 98 MET A O 1
ATOM 757 N N . ARG A 1 99 ? -2.371 2.102 4.817 1.00 98.25 99 ARG A N 1
ATOM 758 C CA . ARG A 1 99 ? -2.524 2.755 6.113 1.00 98.25 99 ARG A CA 1
ATOM 759 C C . ARG A 1 99 ? -1.204 2.660 6.859 1.00 98.25 99 ARG A C 1
ATOM 761 O O . ARG A 1 99 ? -0.624 1.574 6.949 1.00 98.25 99 ARG A O 1
ATOM 768 N N . SER A 1 100 ? -0.755 3.783 7.407 1.00 96.44 100 SER A N 1
ATOM 769 C CA . SER A 1 100 ? 0.479 3.850 8.185 1.00 96.44 100 SER A CA 1
ATOM 770 C C . SER A 1 100 ? 0.400 2.935 9.412 1.00 96.44 100 SER A C 1
ATOM 772 O O . SER A 1 100 ? -0.686 2.631 9.911 1.00 96.44 100 SER A O 1
ATOM 774 N N . GLN A 1 101 ? 1.550 2.489 9.919 1.00 94.06 101 GLN A N 1
ATOM 775 C CA . GLN A 1 101 ? 1.617 1.580 11.070 1.00 94.06 101 GLN A CA 1
ATOM 776 C C . GLN A 1 101 ? 0.917 2.143 12.321 1.00 94.06 101 GLN A C 1
ATOM 778 O O . GLN A 1 101 ? 0.198 1.426 13.015 1.00 94.06 101 GLN A O 1
ATOM 783 N N . ASP A 1 102 ? 1.070 3.443 12.574 1.00 95.12 102 ASP A N 1
ATOM 784 C CA . ASP A 1 102 ? 0.402 4.172 13.661 1.00 95.12 102 ASP A CA 1
ATOM 785 C C . ASP A 1 102 ? -1.086 4.467 13.380 1.00 95.12 102 ASP A C 1
ATOM 787 O O . ASP A 1 102 ? -1.769 5.078 14.201 1.00 95.12 102 ASP A O 1
ATOM 791 N N . ARG A 1 103 ? -1.592 4.042 12.214 1.00 95.06 103 ARG A N 1
ATOM 792 C CA . ARG A 1 103 ? -2.964 4.239 11.726 1.00 95.06 103 ARG A CA 1
ATOM 793 C C . ARG A 1 103 ? -3.369 5.708 11.596 1.00 95.06 103 ARG A C 1
ATOM 795 O O . ARG A 1 103 ? -4.556 6.021 11.510 1.00 95.06 103 ARG A O 1
ATOM 802 N N . SER A 1 104 ? -2.400 6.621 11.579 1.00 95.56 104 SER A N 1
ATOM 803 C CA . SER A 1 104 ? -2.653 8.057 11.567 1.00 95.56 104 SER A CA 1
ATOM 804 C C . SER A 1 104 ? -2.805 8.641 10.166 1.00 95.56 104 SER A C 1
ATOM 806 O O . SER A 1 104 ? -3.292 9.767 10.057 1.00 95.56 104 SER A O 1
ATOM 808 N N . LYS A 1 105 ? -2.424 7.920 9.108 1.00 97.06 105 LYS A N 1
ATOM 809 C CA . LYS A 1 105 ? -2.485 8.402 7.724 1.00 97.06 105 LYS A CA 1
ATOM 810 C C . LYS A 1 105 ? -2.827 7.289 6.747 1.00 97.06 105 LYS A C 1
ATOM 812 O O . LYS A 1 105 ? -2.577 6.110 7.010 1.00 97.06 105 LYS A O 1
ATOM 817 N N . TYR A 1 106 ? -3.352 7.706 5.605 1.00 98.19 106 TYR A N 1
ATOM 818 C CA . TYR A 1 106 ? -3.654 6.849 4.473 1.00 98.19 106 TYR A CA 1
ATOM 819 C C . TYR A 1 106 ? -2.974 7.378 3.205 1.00 98.19 106 TYR A C 1
ATOM 821 O O . TYR A 1 106 ? -2.663 8.563 3.109 1.00 98.19 106 TYR A O 1
ATOM 829 N N . LEU A 1 107 ? -2.742 6.486 2.248 1.00 97.50 107 LEU A N 1
ATOM 830 C CA . LEU A 1 107 ? -2.182 6.778 0.930 1.00 97.50 107 LEU A CA 1
ATOM 831 C C . LEU A 1 107 ? -2.933 5.942 -0.105 1.00 97.50 107 LEU A C 1
ATOM 833 O O . LEU A 1 107 ? -3.056 4.735 0.082 1.00 97.50 107 LEU A O 1
ATOM 837 N N . THR A 1 108 ? -3.390 6.552 -1.196 1.00 96.88 108 THR A N 1
ATOM 838 C CA . THR A 1 108 ? -4.053 5.850 -2.307 1.00 96.88 108 THR A CA 1
ATOM 839 C C . THR A 1 108 ? -3.405 6.217 -3.628 1.00 96.88 108 THR A C 1
ATOM 841 O O . THR A 1 108 ? -3.314 7.404 -3.930 1.00 96.88 108 THR A O 1
ATOM 844 N N . PHE A 1 109 ? -3.002 5.230 -4.423 1.00 96.25 109 PHE A N 1
ATOM 845 C CA . PHE A 1 109 ? -2.342 5.456 -5.710 1.00 96.25 109 PHE A CA 1
ATOM 846 C C . PHE A 1 109 ? -2.765 4.415 -6.748 1.00 96.25 109 PHE A C 1
ATOM 848 O O . PHE A 1 109 ? -3.132 3.284 -6.415 1.00 96.25 109 PHE A O 1
ATOM 855 N N . LYS A 1 110 ? -2.694 4.821 -8.018 1.00 96.00 110 LYS A N 1
ATOM 856 C CA . LYS A 1 110 ? -2.786 3.918 -9.166 1.00 96.00 110 LYS A CA 1
ATOM 857 C C . LYS A 1 110 ? -1.415 3.323 -9.444 1.00 96.00 110 LYS A C 1
ATOM 859 O O . LYS A 1 110 ? -0.416 4.028 -9.373 1.00 96.00 110 LYS A O 1
ATOM 864 N N . LEU A 1 111 ? -1.397 2.050 -9.807 1.00 95.12 111 LEU A N 1
ATOM 865 C CA . LEU A 1 111 ? -0.193 1.291 -10.094 1.00 95.12 111 LEU A CA 1
ATOM 866 C C . LEU A 1 111 ? -0.351 0.595 -11.449 1.00 95.12 111 LEU A C 1
ATOM 868 O O . LEU A 1 111 ? -1.012 -0.441 -11.572 1.00 95.12 111 LEU A O 1
ATOM 872 N N . GLU A 1 112 ? 0.239 1.198 -12.476 1.00 95.19 112 GLU A N 1
ATOM 873 C CA . GLU A 1 112 ? 0.155 0.722 -13.860 1.00 95.19 112 GLU A CA 1
ATOM 874 C C . GLU A 1 112 ? 0.905 -0.613 -14.052 1.00 95.19 112 GLU A C 1
ATOM 876 O O . GLU A 1 112 ? 1.750 -0.993 -13.232 1.00 95.19 112 GLU A O 1
ATOM 881 N N . PRO A 1 113 ? 0.610 -1.365 -15.125 1.00 94.19 113 PRO A N 1
ATOM 882 C CA . PRO A 1 113 ? 1.375 -2.544 -15.504 1.00 94.19 113 PRO A CA 1
ATOM 883 C C . PR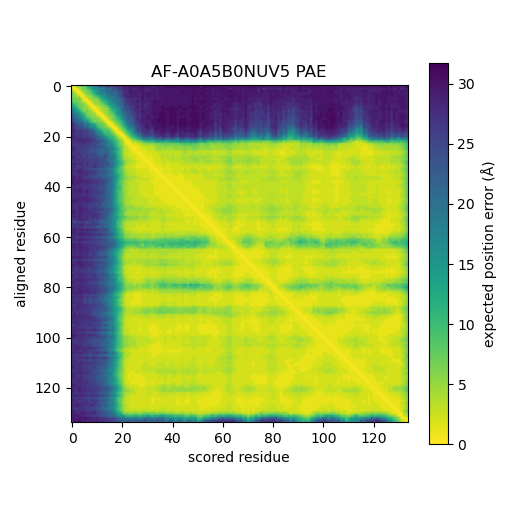O A 1 113 ? 2.878 -2.281 -15.575 1.00 94.19 113 PRO A C 1
ATOM 885 O O . PRO A 1 113 ? 3.326 -1.296 -16.157 1.00 94.19 113 PRO A O 1
ATOM 888 N N . ASN A 1 114 ? 3.677 -3.214 -15.058 1.00 92.38 114 ASN A N 1
ATOM 889 C CA . ASN A 1 114 ? 5.138 -3.116 -15.034 1.00 92.38 114 ASN A CA 1
ATOM 890 C C . ASN A 1 114 ? 5.672 -1.864 -14.306 1.00 92.38 114 ASN A C 1
ATOM 892 O O . ASN A 1 114 ? 6.781 -1.408 -14.601 1.00 92.38 114 ASN A O 1
ATOM 896 N N . HIS A 1 115 ? 4.929 -1.337 -13.327 1.00 95.00 115 HIS A N 1
ATOM 897 C CA . HIS A 1 115 ? 5.394 -0.273 -12.434 1.00 95.00 115 HIS A CA 1
ATOM 898 C C . HIS A 1 115 ? 5.805 -0.789 -11.056 1.00 95.00 115 HIS A C 1
ATOM 900 O O . HIS A 1 115 ? 5.335 -1.821 -10.564 1.00 95.00 115 HIS A O 1
ATOM 906 N N . GLN A 1 116 ? 6.692 -0.025 -10.424 1.00 96.56 116 GLN A N 1
ATOM 907 C CA . GLN A 1 116 ? 7.096 -0.193 -9.041 1.00 96.56 116 GLN A CA 1
ATOM 908 C C . GLN A 1 116 ? 7.117 1.158 -8.327 1.00 96.56 116 GLN A C 1
ATOM 910 O O . GLN A 1 116 ? 7.919 2.028 -8.663 1.00 96.56 116 GLN A O 1
ATOM 915 N N . ASP A 1 117 ? 6.339 1.277 -7.260 1.00 97.06 117 ASP A N 1
ATOM 916 C CA . ASP A 1 117 ? 6.354 2.459 -6.410 1.00 97.06 117 ASP A CA 1
ATOM 917 C C . ASP A 1 117 ? 7.188 2.196 -5.155 1.00 97.06 117 ASP A C 1
ATOM 919 O O . ASP A 1 117 ? 7.086 1.149 -4.508 1.00 97.06 117 ASP A O 1
ATOM 923 N N . LEU A 1 118 ? 8.039 3.160 -4.809 1.00 96.62 118 LEU A N 1
ATOM 924 C CA . LEU A 1 118 ? 8.754 3.215 -3.543 1.00 96.62 118 LEU A CA 1
ATOM 925 C C . LEU A 1 118 ? 8.045 4.176 -2.601 1.00 96.62 118 LEU A C 1
ATOM 927 O O . LEU A 1 118 ? 8.098 5.393 -2.785 1.00 96.62 118 LEU A O 1
ATOM 931 N N . ILE A 1 119 ? 7.437 3.626 -1.558 1.00 96.75 119 ILE A N 1
ATOM 932 C CA . ILE A 1 119 ? 6.739 4.382 -0.524 1.00 96.75 119 ILE A CA 1
ATOM 933 C C . ILE A 1 119 ? 7.622 4.473 0.727 1.00 96.75 119 ILE A C 1
ATOM 935 O O . ILE A 1 119 ? 8.128 3.447 1.182 1.00 96.75 119 ILE A O 1
ATOM 939 N N . PRO A 1 120 ? 7.819 5.661 1.321 1.00 94.25 120 PRO A N 1
ATOM 940 C CA . PRO A 1 120 ? 8.506 5.799 2.595 1.00 94.25 120 PRO A CA 1
ATOM 941 C C . PRO A 1 120 ? 7.788 5.034 3.710 1.00 94.25 120 PRO A C 1
ATOM 943 O O . PRO A 1 120 ? 6.571 5.127 3.868 1.00 94.25 120 PRO A O 1
ATOM 946 N N . GLY A 1 121 ? 8.563 4.313 4.509 1.00 93.00 121 GLY A N 1
AT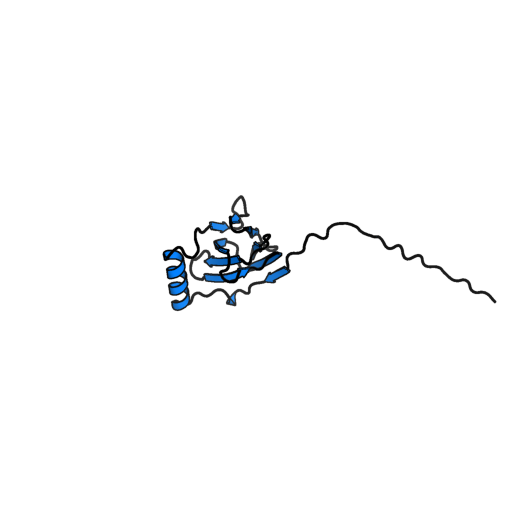OM 947 C CA . GLY A 1 121 ? 8.071 3.475 5.595 1.00 93.00 121 GLY A CA 1
ATOM 948 C C . GLY A 1 121 ? 8.706 2.092 5.575 1.00 93.00 121 GLY A C 1
ATOM 949 O O . GLY A 1 121 ? 9.407 1.710 4.641 1.00 93.00 121 GLY A O 1
ATOM 950 N N . ASP A 1 122 ? 8.466 1.347 6.639 1.00 93.31 122 ASP A N 1
ATOM 951 C CA . ASP A 1 122 ? 8.989 -0.001 6.842 1.00 93.31 122 ASP A CA 1
ATOM 952 C C . ASP A 1 122 ? 7.894 -0.992 7.289 1.00 93.31 122 ASP A C 1
ATOM 954 O O . ASP A 1 122 ? 8.113 -2.205 7.280 1.00 93.31 122 ASP A O 1
ATOM 958 N N . ALA A 1 123 ? 6.694 -0.487 7.594 1.00 95.12 123 ALA A N 1
ATOM 959 C CA . ALA A 1 123 ? 5.491 -1.253 7.883 1.00 95.12 123 ALA A CA 1
ATOM 960 C C . ALA A 1 123 ? 4.216 -0.502 7.458 1.00 95.12 123 ALA A C 1
ATOM 962 O O . ALA A 1 123 ? 4.130 0.723 7.578 1.00 95.12 123 ALA A O 1
ATOM 963 N N . ALA A 1 124 ? 3.209 -1.238 6.981 1.00 97.25 124 ALA A N 1
ATOM 964 C CA . ALA A 1 124 ? 1.899 -0.695 6.615 1.00 97.25 124 ALA A CA 1
ATOM 965 C C . ALA A 1 124 ? 0.829 -1.794 6.550 1.00 97.25 124 ALA A C 1
ATOM 967 O O . ALA A 1 124 ? 1.126 -2.953 6.254 1.00 97.25 124 ALA A O 1
ATOM 968 N N . THR A 1 125 ? -0.436 -1.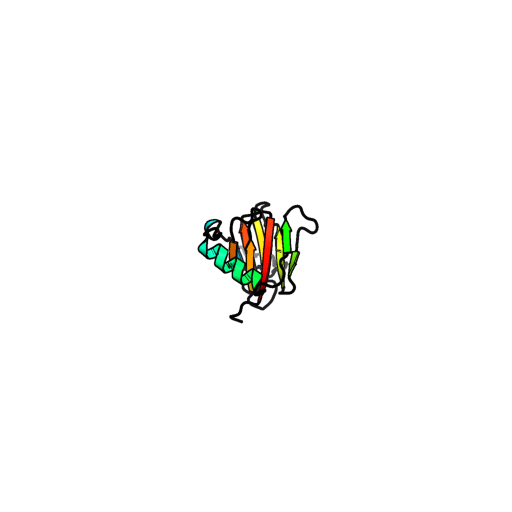422 6.751 1.00 98.00 125 THR A N 1
ATOM 969 C CA . THR A 1 125 ? -1.558 -2.238 6.261 1.00 98.00 125 THR A CA 1
ATOM 970 C C . THR A 1 125 ? -1.815 -1.865 4.805 1.00 98.00 125 THR A C 1
ATOM 972 O O . THR A 1 125 ? -1.922 -0.678 4.505 1.00 98.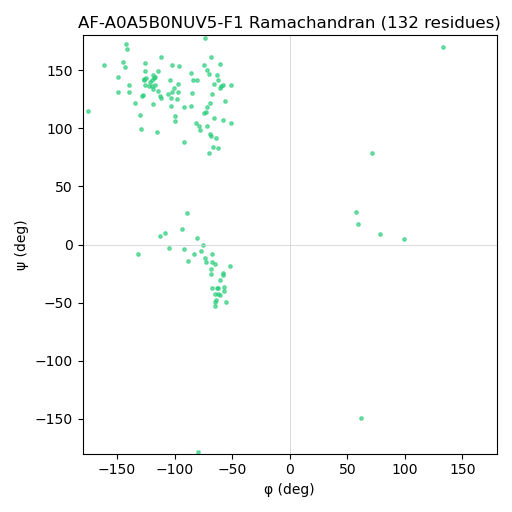00 125 THR A O 1
ATOM 975 N N . VAL A 1 126 ? -1.911 -2.848 3.914 1.00 98.31 126 VAL A N 1
ATOM 976 C CA . VAL A 1 126 ? -2.026 -2.639 2.467 1.00 98.31 126 VAL A CA 1
ATOM 977 C C . VAL A 1 126 ? -3.255 -3.360 1.922 1.00 98.31 126 VAL A C 1
ATOM 979 O O . VAL A 1 126 ? -3.508 -4.512 2.268 1.00 98.31 126 VAL A O 1
ATOM 982 N N . TRP A 1 127 ? -3.986 -2.682 1.046 1.00 98.00 127 TR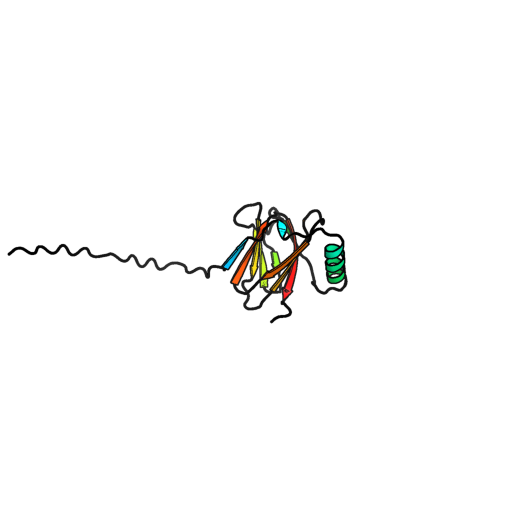P A N 1
ATOM 983 C CA . TRP A 1 127 ? -5.045 -3.233 0.206 1.00 98.00 127 TRP A CA 1
ATOM 984 C C . TRP A 1 127 ? -4.653 -3.038 -1.252 1.00 98.00 127 TRP A C 1
ATOM 986 O O . TRP A 1 127 ? -4.046 -2.021 -1.595 1.00 98.00 127 TRP A O 1
ATOM 996 N N . VAL A 1 128 ? -5.033 -3.980 -2.110 1.00 97.38 128 VAL A N 1
ATOM 997 C CA . VAL A 1 128 ? -4.831 -3.882 -3.558 1.00 97.38 128 VAL A CA 1
ATOM 998 C C . VAL A 1 128 ? -6.061 -4.418 -4.271 1.00 97.38 128 VAL A C 1
ATOM 1000 O O . VAL A 1 128 ? -6.575 -5.477 -3.912 1.00 97.38 128 VAL A O 1
ATOM 1003 N N . ARG A 1 129 ? -6.496 -3.715 -5.314 1.00 95.75 129 ARG A N 1
ATOM 1004 C CA . ARG A 1 129 ? -7.602 -4.117 -6.188 1.00 95.75 129 ARG A CA 1
ATOM 1005 C C . ARG A 1 129 ? -7.307 -3.761 -7.644 1.00 95.75 129 ARG A C 1
ATOM 1007 O O . ARG A 1 129 ? -6.381 -3.002 -7.925 1.00 95.75 129 ARG A O 1
ATOM 1014 N N . PHE A 1 130 ? -8.111 -4.289 -8.562 1.00 95.69 130 PHE A N 1
ATOM 1015 C CA . PHE A 1 130 ? -8.142 -3.792 -9.938 1.00 95.69 130 PHE A CA 1
ATOM 1016 C C . PHE A 1 130 ? -8.687 -2.359 -9.958 1.00 95.69 130 PHE A C 1
ATOM 1018 O O . PHE A 1 130 ? -9.630 -2.056 -9.226 1.00 95.69 130 PHE A O 1
ATOM 1025 N N . SER A 1 131 ? -8.081 -1.486 -10.764 1.00 91.81 131 SER A N 1
ATOM 1026 C CA . SER A 1 131 ? -8.612 -0.136 -10.987 1.00 91.81 131 SER A CA 1
ATOM 1027 C C . SER A 1 131 ? -9.896 -0.213 -11.817 1.00 91.81 131 SER A C 1
ATOM 1029 O O . SER A 1 131 ? -10.025 -1.079 -12.681 1.00 91.81 131 SER A O 1
ATOM 1031 N N . GLU A 1 132 ? -10.839 0.693 -11.560 1.00 78.62 132 GLU A N 1
ATOM 1032 C CA . GLU A 1 132 ? -12.114 0.763 -12.294 1.00 78.62 132 GLU A CA 1
ATOM 1033 C C . GLU A 1 132 ? -11.949 1.329 -13.721 1.00 78.62 132 GLU A C 1
ATOM 1035 O O . GLU A 1 132 ? -12.851 1.184 -14.540 1.00 78.62 132 GLU A O 1
ATOM 1040 N N . ASP A 1 133 ? -10.785 1.905 -14.044 1.00 62.75 133 ASP A N 1
ATOM 1041 C CA . ASP A 1 133 ? -10.466 2.503 -15.352 1.00 62.75 133 ASP A CA 1
ATOM 1042 C C . ASP A 1 133 ? -9.844 1.500 -16.358 1.00 62.75 133 ASP A C 1
ATOM 1044 O O . ASP A 1 133 ? -9.033 1.885 -17.206 1.00 62.75 133 ASP A O 1
ATOM 1048 N N . GLY A 1 134 ? -10.149 0.204 -16.219 1.00 48.50 134 GLY A N 1
ATOM 1049 C CA . GLY A 1 134 ? -9.569 -0.905 -16.998 1.00 48.50 134 GLY A CA 1
ATOM 1050 C C . GLY A 1 134 ? -10.427 -1.401 -18.154 1.00 48.50 134 GLY A C 1
ATOM 1051 O O . GLY A 1 134 ? -11.633 -1.643 -17.931 1.00 48.50 134 GLY A O 1
#